Protein AF-A0A9W6ZHC0-F1 (afdb_monomer_lite)

Sequence (137 aa):
MMIGTMNETMKKVGGSVELKRKLDNGALISSTEGERKAADMSAKMRQSAEEVKGQPFSVKLEWSRLRREQGNAIFRRGEWGEAMDVYMTCLVAISNDKGELEESEREISLPVLLNLAQCALNLRMASKCIQFCDHAE

Organism: NCBI:txid2557542

Radius of gyration: 17.12 Å; chains: 1; bounding box: 34×37×48 Å

InterPro domains:
  IPR011990 Tetratricopeptide-like helical domain superfamily [G3DSA:1.25.40.10] (45-136)
  IPR011990 Tetratricopeptide-like helical domain superfamily [SSF48452] (61-136)
  IPR039663 AIP/AIPL1/TTC9 [PTHR11242] (25-134)

Structure (mmCIF, N/CA/C/O backbone):
data_AF-A0A9W6ZHC0-F1
#
_entry.id   AF-A0A9W6ZHC0-F1
#
loop_
_atom_site.group_PDB
_atom_site.id
_atom_site.type_symbol
_atom_site.label_atom_id
_atom_site.label_alt_id
_atom_site.label_comp_id
_atom_site.label_asym_id
_atom_site.label_entity_id
_atom_site.label_seq_id
_atom_site.pdbx_PDB_ins_code
_atom_site.Cartn_x
_atom_site.Cartn_y
_atom_site.Cartn_z
_atom_site.occupancy
_atom_site.B_iso_or_equiv
_atom_site.auth_seq_id
_atom_site.auth_comp_id
_atom_site.auth_asym_id
_atom_site.auth_atom_id
_atom_site.pdbx_PDB_model_num
ATOM 1 N N . MET A 1 1 ? -13.312 0.921 -10.159 1.00 52.81 1 MET A N 1
ATOM 2 C CA . MET A 1 1 ? -13.056 -0.113 -11.189 1.00 52.81 1 MET A CA 1
ATOM 3 C C . MET A 1 1 ? -11.821 0.321 -11.969 1.00 52.81 1 MET A C 1
ATOM 5 O O . MET A 1 1 ? -11.823 1.441 -12.456 1.00 52.81 1 MET A O 1
ATOM 9 N N . MET A 1 2 ? -10.758 -0.488 -11.983 1.00 74.56 2 MET A N 1
ATOM 10 C CA . MET A 1 2 ? -9.465 -0.140 -12.600 1.00 74.56 2 MET A CA 1
ATOM 11 C C . MET A 1 2 ? -9.443 -0.431 -14.100 1.00 74.56 2 MET A C 1
ATOM 13 O O . MET A 1 2 ? -10.151 -1.328 -14.559 1.00 74.56 2 MET A O 1
ATOM 17 N N . ILE A 1 3 ? -8.584 0.260 -14.853 1.00 75.31 3 ILE A N 1
ATOM 18 C CA . ILE A 1 3 ? -8.516 0.131 -16.321 1.00 75.31 3 ILE A CA 1
ATOM 19 C C . ILE A 1 3 ? -8.166 -1.297 -16.761 1.00 75.31 3 ILE A C 1
ATOM 21 O O . ILE A 1 3 ? -8.716 -1.784 -17.750 1.00 75.31 3 ILE A O 1
ATOM 25 N N . GLY A 1 4 ? -7.307 -1.998 -16.014 1.00 71.81 4 GLY A N 1
ATOM 26 C CA . GLY A 1 4 ? -6.995 -3.410 -16.270 1.00 71.81 4 GLY A CA 1
ATOM 27 C C . GLY A 1 4 ? -8.238 -4.305 -16.200 1.00 71.81 4 GLY A C 1
ATOM 28 O O . GLY A 1 4 ? -8.582 -4.974 -17.172 1.00 71.81 4 GLY A O 1
ATOM 29 N N . THR A 1 5 ? -8.980 -4.225 -15.094 1.00 77.00 5 THR A N 1
ATOM 30 C CA . THR A 1 5 ? -10.227 -4.981 -14.882 1.00 77.00 5 THR A CA 1
ATOM 31 C C . THR A 1 5 ? -11.320 -4.598 -15.888 1.00 77.00 5 THR A C 1
ATOM 33 O O . THR A 1 5 ? -12.092 -5.447 -16.343 1.00 77.00 5 THR A O 1
ATOM 36 N N . MET A 1 6 ? -11.382 -3.319 -16.282 1.00 80.75 6 MET A N 1
ATOM 37 C CA . MET A 1 6 ? -12.282 -2.857 -17.343 1.00 80.75 6 MET A CA 1
ATOM 38 C C . MET A 1 6 ? -11.932 -3.511 -18.676 1.00 80.75 6 MET A C 1
ATOM 40 O O . MET A 1 6 ? -12.830 -3.981 -19.362 1.00 80.75 6 MET A O 1
ATOM 44 N N . ASN A 1 7 ? -10.651 -3.602 -19.032 1.00 83.19 7 ASN A N 1
ATOM 45 C CA . ASN A 1 7 ? -10.224 -4.243 -20.273 1.00 83.19 7 ASN A CA 1
ATOM 46 C C . ASN A 1 7 ? -10.495 -5.749 -20.291 1.00 83.19 7 ASN A C 1
ATOM 48 O O . ASN A 1 7 ? -10.950 -6.260 -21.310 1.00 83.19 7 ASN A O 1
ATOM 52 N N . GLU A 1 8 ? -10.310 -6.458 -19.178 1.00 83.75 8 GLU A N 1
ATOM 53 C CA . GLU A 1 8 ? -10.700 -7.873 -19.078 1.00 83.75 8 GLU A CA 1
ATOM 54 C C . GLU A 1 8 ? -12.203 -8.080 -19.301 1.00 83.75 8 GLU A C 1
ATOM 56 O O . GLU A 1 8 ? -12.620 -9.028 -19.970 1.00 83.75 8 GLU A O 1
ATOM 61 N N . THR A 1 9 ? -13.022 -7.164 -18.782 1.00 84.50 9 THR A N 1
ATOM 62 C CA . THR A 1 9 ? -14.479 -7.205 -18.945 1.00 84.50 9 THR A CA 1
ATOM 63 C C . THR A 1 9 ? -14.891 -6.833 -20.371 1.00 84.50 9 THR A C 1
ATOM 65 O O . THR A 1 9 ? -15.654 -7.558 -21.006 1.00 84.50 9 THR A O 1
ATOM 68 N N . MET A 1 10 ? -14.350 -5.737 -20.903 1.00 85.88 10 MET A N 1
ATOM 69 C CA . MET A 1 10 ? -14.685 -5.194 -22.223 1.00 85.88 10 MET A CA 1
ATOM 70 C C . MET A 1 10 ? -14.220 -6.101 -23.361 1.00 85.88 10 MET A C 1
ATOM 72 O O . MET A 1 10 ? -14.892 -6.188 -24.388 1.00 85.88 10 MET A O 1
ATOM 76 N N . LYS A 1 11 ? -13.144 -6.869 -23.160 1.00 88.88 11 LYS A N 1
ATOM 77 C CA . LYS A 1 11 ? -12.681 -7.863 -24.132 1.00 88.88 11 LYS A CA 1
ATOM 78 C C . LYS A 1 11 ? -13.757 -8.903 -24.462 1.00 88.88 11 LYS A C 1
ATOM 80 O O . LYS A 1 11 ? -13.821 -9.355 -25.602 1.00 88.88 11 LYS A O 1
ATOM 85 N N . LYS A 1 12 ? -14.647 -9.232 -23.514 1.00 87.19 12 LYS A N 1
ATOM 86 C CA . LYS A 1 12 ? -15.774 -10.164 -23.733 1.00 87.19 12 LYS A CA 1
ATOM 87 C C . LYS A 1 12 ? -16.805 -9.642 -24.738 1.00 87.19 12 LYS A C 1
ATOM 89 O O . LYS A 1 12 ? -17.528 -10.439 -25.321 1.00 87.19 12 LYS A O 1
ATOM 94 N N . VAL A 1 13 ? -16.859 -8.327 -24.946 1.00 91.19 13 VAL A N 1
ATOM 95 C CA . VAL A 1 13 ? -17.752 -7.657 -25.906 1.00 91.19 13 VAL A CA 1
ATOM 96 C C . VAL A 1 13 ? -16.984 -7.020 -27.072 1.00 91.19 13 VAL A C 1
ATOM 98 O O . VAL A 1 13 ? -17.528 -6.185 -27.786 1.00 91.19 13 VAL A O 1
ATOM 101 N N . GLY A 1 14 ? -15.712 -7.391 -27.267 1.00 87.12 14 GLY A N 1
ATOM 102 C CA . GLY A 1 14 ? -14.862 -6.848 -28.334 1.00 87.12 14 GLY A CA 1
ATOM 103 C C . GLY A 1 14 ? -14.426 -5.392 -28.129 1.00 87.12 14 GLY A C 1
ATOM 104 O O . GLY A 1 14 ? -13.984 -4.751 -29.078 1.00 87.12 14 GLY A O 1
ATOM 105 N N . GLY A 1 15 ? -14.555 -4.857 -26.913 1.00 87.94 15 GLY A N 1
ATOM 106 C CA . GLY A 1 15 ? -14.186 -3.486 -26.573 1.00 87.94 15 GLY A CA 1
ATOM 107 C C . GLY A 1 15 ? -12.864 -3.377 -25.813 1.00 87.94 15 GLY A C 1
ATOM 108 O O . GLY A 1 15 ? -12.377 -4.337 -25.216 1.00 87.94 15 GLY A O 1
ATOM 109 N N . SER A 1 16 ? -12.315 -2.164 -25.781 1.00 86.31 16 SER A N 1
ATOM 110 C CA . SER A 1 16 ? -11.157 -1.800 -24.961 1.00 86.31 16 SER A CA 1
ATOM 111 C C . SER A 1 16 ? -11.293 -0.378 -24.428 1.00 86.31 16 SER A C 1
ATOM 113 O O . SER A 1 16 ? -11.908 0.478 -25.062 1.00 86.31 16 SER A O 1
ATOM 115 N N . VAL A 1 17 ? -10.673 -0.121 -23.286 1.00 85.50 17 VAL A N 1
ATOM 116 C CA . VAL A 1 17 ? -10.579 1.175 -22.621 1.00 85.50 17 VAL A CA 1
ATOM 117 C C . VAL A 1 17 ? -9.111 1.579 -22.568 1.00 85.50 17 VAL A C 1
ATOM 119 O O . VAL A 1 17 ? -8.253 0.801 -22.145 1.00 85.50 17 VAL A O 1
ATOM 122 N N . GLU A 1 18 ? -8.817 2.811 -22.977 1.00 81.19 18 GLU A N 1
ATOM 123 C CA . GLU A 1 18 ? -7.470 3.375 -22.959 1.00 81.19 18 GLU A CA 1
ATOM 124 C C . GLU A 1 18 ? -7.464 4.701 -22.192 1.00 81.19 18 GLU A C 1
ATOM 126 O O . GLU A 1 18 ? -8.329 5.554 -22.398 1.00 81.19 18 GLU A O 1
ATOM 131 N N . LEU A 1 19 ? -6.467 4.884 -21.322 1.00 82.38 19 LEU A N 1
ATOM 132 C CA . LEU A 1 19 ? -6.203 6.170 -20.684 1.00 82.38 19 LEU A CA 1
ATOM 133 C C . LEU A 1 19 ? -5.397 7.055 -21.635 1.00 82.38 19 LEU A C 1
ATOM 135 O O . LEU A 1 19 ? -4.340 6.644 -22.123 1.00 82.38 19 LEU A O 1
ATOM 139 N N . LYS A 1 20 ? -5.887 8.274 -21.868 1.00 84.19 20 LYS A N 1
ATOM 140 C CA . LYS A 1 20 ? -5.187 9.296 -22.650 1.00 84.19 20 LYS A CA 1
ATOM 141 C C . LYS A 1 20 ? -5.012 10.560 -21.824 1.00 84.19 20 LYS A C 1
ATOM 143 O O . LYS A 1 20 ? -5.943 11.007 -21.155 1.00 84.19 20 LYS A O 1
ATOM 148 N N . ARG A 1 21 ? -3.827 11.160 -21.909 1.00 81.69 21 ARG A N 1
ATOM 149 C CA . ARG A 1 21 ? -3.532 12.476 -21.341 1.00 81.69 21 ARG A CA 1
ATOM 150 C C . ARG A 1 21 ? -3.935 13.553 -22.339 1.00 81.69 21 ARG A C 1
ATOM 152 O O . ARG A 1 21 ? -3.586 13.462 -23.514 1.00 81.69 21 ARG A O 1
ATOM 159 N N . LYS A 1 22 ? -4.643 14.577 -21.864 1.00 87.50 22 LYS A N 1
ATOM 160 C CA . LYS A 1 22 ? -4.961 15.772 -22.650 1.00 87.50 22 LYS A CA 1
ATOM 161 C C . LYS A 1 22 ? -3.888 16.833 -22.422 1.00 87.50 22 LYS A C 1
ATOM 163 O O . LYS A 1 22 ? -3.584 17.154 -21.278 1.00 87.50 22 LYS A O 1
ATOM 168 N N . LEU A 1 23 ? -3.304 17.329 -23.506 1.00 83.88 23 LEU A N 1
ATOM 169 C CA . LEU A 1 23 ? -2.374 18.455 -23.515 1.00 83.88 23 LEU A CA 1
ATOM 170 C C . LEU A 1 23 ? -3.124 19.790 -23.550 1.00 83.88 23 LEU A C 1
ATOM 172 O O . LEU A 1 23 ? -4.290 19.846 -23.944 1.00 83.88 23 LEU A O 1
ATOM 176 N N . ASP A 1 24 ? -2.427 20.872 -23.206 1.00 84.81 24 ASP A N 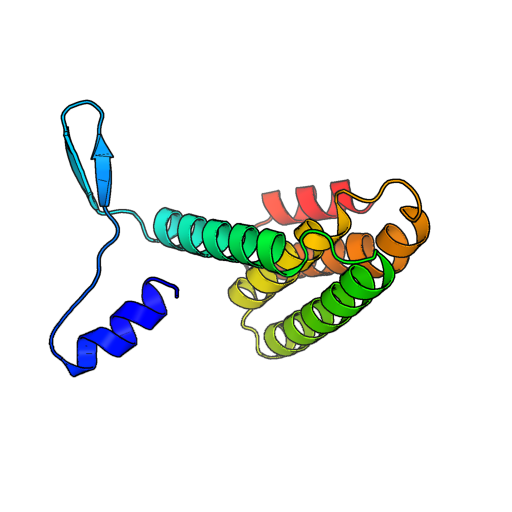1
ATOM 177 C CA . ASP A 1 24 ? -2.982 22.235 -23.194 1.00 84.81 24 ASP A CA 1
ATOM 178 C C . ASP A 1 24 ? -3.444 22.691 -24.585 1.00 84.81 24 ASP A C 1
ATOM 180 O O . ASP A 1 24 ? -4.412 23.433 -24.723 1.00 84.81 24 ASP A O 1
ATOM 184 N N . ASN A 1 25 ? -2.813 22.166 -25.639 1.00 85.06 25 ASN A N 1
ATOM 185 C CA . ASN A 1 25 ? -3.221 22.372 -27.031 1.00 85.06 25 ASN A CA 1
ATOM 186 C C . ASN A 1 25 ? -4.416 21.494 -27.464 1.00 85.06 25 ASN A C 1
ATOM 188 O O . ASN A 1 25 ? -4.757 21.450 -28.643 1.00 85.06 25 ASN A O 1
ATOM 192 N N . GLY A 1 26 ? -5.029 20.756 -26.535 1.00 82.38 26 GLY A N 1
ATOM 193 C CA . GLY A 1 26 ? -6.167 19.873 -26.781 1.00 82.38 26 GLY A CA 1
ATOM 194 C C . GLY A 1 26 ? -5.816 18.496 -27.347 1.00 82.38 26 GLY A C 1
ATOM 195 O O . GLY A 1 26 ? -6.711 17.654 -27.438 1.00 82.38 26 GLY A O 1
ATOM 196 N N . ALA A 1 27 ? -4.551 18.229 -27.688 1.00 83.19 27 ALA A N 1
ATOM 197 C CA . ALA A 1 27 ? -4.134 16.932 -28.210 1.00 83.19 27 ALA A CA 1
ATOM 198 C C . ALA A 1 27 ? -4.233 15.832 -27.142 1.00 83.19 27 ALA A C 1
ATOM 200 O O . ALA A 1 27 ? -4.000 16.065 -25.954 1.00 83.19 27 ALA A O 1
ATOM 201 N N . LEU A 1 28 ? -4.563 14.617 -27.582 1.00 84.75 28 LEU A N 1
ATOM 202 C CA . LEU A 1 28 ? -4.648 13.430 -26.735 1.00 84.75 28 LEU A CA 1
ATOM 203 C C . LEU A 1 28 ? -3.470 12.503 -27.030 1.00 84.75 28 LEU A C 1
ATOM 205 O O . LEU A 1 28 ? -3.279 12.095 -28.173 1.00 84.75 28 LEU A O 1
ATOM 209 N N . ILE A 1 29 ? -2.720 12.137 -25.996 1.00 84.44 29 ILE A N 1
ATOM 210 C CA . ILE A 1 29 ? -1.588 11.205 -26.085 1.00 84.44 29 ILE A CA 1
ATOM 211 C C . ILE A 1 29 ? -1.849 9.989 -25.208 1.00 84.44 29 ILE A C 1
ATOM 213 O O . ILE A 1 29 ? -2.367 10.119 -24.098 1.00 84.44 29 ILE A O 1
ATOM 217 N N . SER A 1 30 ? -1.484 8.809 -25.706 1.00 82.00 30 SER A N 1
ATOM 218 C CA . SER A 1 30 ? -1.593 7.560 -24.952 1.00 82.00 30 SER A CA 1
ATOM 219 C C . SER A 1 30 ? -0.735 7.609 -23.692 1.00 82.00 30 SER A C 1
ATOM 221 O O . SER A 1 30 ? 0.419 8.037 -23.731 1.00 82.00 30 SER A O 1
ATOM 223 N N . SER A 1 31 ? -1.305 7.162 -22.575 1.00 80.62 31 SER A N 1
ATOM 224 C CA . SER A 1 31 ? -0.581 7.079 -21.311 1.00 80.62 31 SER A CA 1
ATOM 225 C C . SER A 1 31 ? 0.368 5.883 -21.284 1.00 80.62 31 SER A C 1
ATOM 227 O O . SER A 1 31 ? 0.034 4.780 -21.730 1.00 80.62 31 SER A O 1
ATOM 229 N N . THR A 1 32 ? 1.544 6.091 -20.703 1.00 82.44 32 THR A N 1
ATOM 230 C CA . THR A 1 32 ? 2.518 5.035 -20.417 1.00 82.44 32 THR A CA 1
ATOM 231 C C . THR A 1 32 ? 1.968 4.038 -19.394 1.00 82.44 32 THR A C 1
ATOM 233 O O . THR A 1 32 ? 1.024 4.317 -18.651 1.00 82.44 32 THR A O 1
ATOM 236 N N . GLU A 1 33 ? 2.571 2.850 -19.309 1.00 78.00 33 GLU A N 1
ATOM 237 C CA . GLU A 1 33 ? 2.192 1.865 -18.290 1.00 78.00 33 GLU A CA 1
ATOM 238 C C . GLU A 1 33 ? 2.380 2.398 -16.861 1.00 78.00 33 GLU A C 1
ATOM 240 O O . GLU A 1 33 ? 1.524 2.169 -16.008 1.00 78.00 33 GLU A O 1
ATOM 245 N N . GLY A 1 34 ? 3.453 3.158 -16.616 1.00 75.19 34 GLY A N 1
ATOM 246 C CA . GLY A 1 34 ? 3.702 3.799 -15.325 1.00 75.19 34 GLY A CA 1
ATOM 247 C C . GLY A 1 34 ? 2.619 4.812 -14.950 1.00 75.19 34 GLY A C 1
ATOM 248 O O . GLY A 1 34 ? 2.134 4.793 -13.822 1.00 75.19 34 GLY A O 1
ATOM 249 N N . GLU A 1 35 ? 2.177 5.640 -15.901 1.00 77.06 35 GLU A N 1
ATOM 250 C CA . GLU A 1 35 ? 1.085 6.602 -15.687 1.00 77.06 35 GLU A CA 1
ATOM 251 C C . GLU A 1 35 ? -0.249 5.903 -15.404 1.00 77.06 35 GLU A C 1
ATOM 253 O O . GLU A 1 35 ? -0.989 6.329 -14.519 1.00 77.06 35 GLU A O 1
ATOM 258 N N . ARG A 1 36 ? -0.543 4.798 -16.104 1.00 79.88 36 ARG A N 1
ATOM 259 C CA . ARG A 1 36 ? -1.745 3.993 -15.837 1.00 79.88 36 ARG A CA 1
ATOM 260 C C . ARG A 1 36 ? -1.724 3.402 -14.427 1.00 79.88 36 ARG A C 1
ATOM 262 O O . ARG A 1 36 ? -2.699 3.561 -13.701 1.00 79.88 36 ARG A O 1
ATOM 269 N N . LYS A 1 37 ? -0.603 2.799 -14.011 1.00 80.81 37 LYS A N 1
ATOM 270 C CA . LYS A 1 37 ? -0.436 2.250 -12.652 1.00 80.81 37 LYS A CA 1
ATOM 271 C C . LYS A 1 37 ? -0.555 3.334 -11.576 1.00 80.81 37 LYS A C 1
ATOM 273 O O . LYS A 1 37 ? -1.217 3.123 -10.567 1.00 80.81 37 LYS A O 1
ATOM 278 N N . ALA A 1 38 ? 0.030 4.511 -11.803 1.00 79.19 38 ALA A N 1
ATOM 279 C CA . ALA A 1 38 ? -0.076 5.639 -10.878 1.00 79.19 38 ALA A CA 1
ATOM 280 C C . ALA A 1 38 ? -1.517 6.168 -10.759 1.00 79.19 38 ALA A C 1
ATOM 282 O O . ALA A 1 38 ? -1.965 6.500 -9.659 1.00 79.19 38 ALA A O 1
ATOM 283 N N . ALA A 1 39 ? -2.256 6.222 -11.870 1.00 82.81 39 ALA A N 1
ATOM 284 C CA . ALA A 1 39 ? -3.661 6.618 -11.879 1.00 82.81 39 ALA A CA 1
ATOM 285 C C . ALA A 1 39 ? -4.549 5.593 -11.156 1.00 82.81 39 ALA A C 1
ATOM 287 O O . ALA A 1 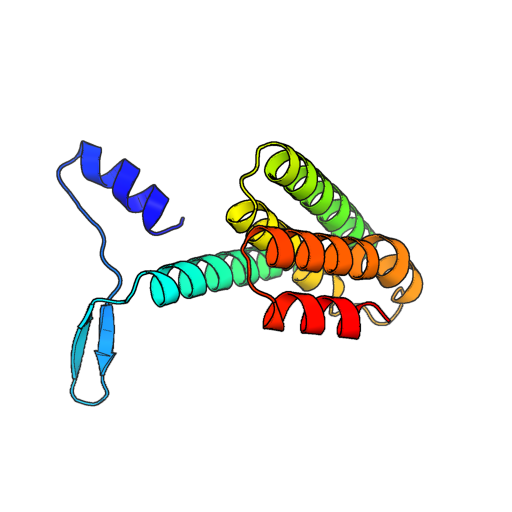39 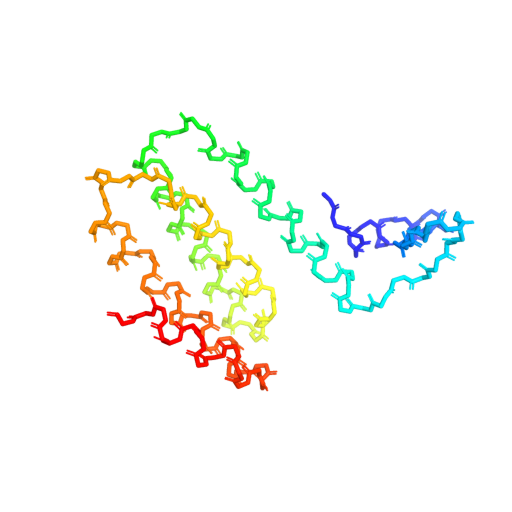? -5.377 5.985 -10.334 1.00 82.81 39 ALA A O 1
ATOM 288 N N . ASP A 1 40 ? -4.339 4.295 -11.402 1.00 85.44 40 ASP A N 1
ATOM 289 C CA . ASP A 1 40 ? -5.047 3.215 -10.705 1.00 85.44 40 ASP A CA 1
ATOM 290 C C . ASP A 1 40 ? -4.771 3.259 -9.189 1.00 85.44 40 ASP A C 1
ATOM 292 O O . ASP A 1 40 ? -5.709 3.213 -8.390 1.00 85.44 40 ASP A O 1
ATOM 296 N N . MET A 1 41 ? -3.511 3.442 -8.777 1.00 85.81 41 MET A N 1
ATOM 297 C CA . MET A 1 41 ? -3.133 3.621 -7.367 1.00 85.81 41 MET A CA 1
ATOM 298 C C . MET A 1 41 ? -3.816 4.852 -6.754 1.00 85.81 41 MET A C 1
ATOM 300 O O . MET A 1 41 ? -4.429 4.761 -5.690 1.00 85.81 41 MET A O 1
ATOM 304 N N . SER A 1 42 ? -3.780 5.993 -7.446 1.00 84.94 42 SER A N 1
ATOM 305 C CA . SER A 1 42 ? -4.419 7.235 -6.987 1.00 84.94 42 SER A CA 1
ATOM 306 C C . SER A 1 42 ? -5.935 7.070 -6.820 1.00 84.94 42 SER A C 1
ATOM 308 O O . SER A 1 42 ? -6.519 7.558 -5.850 1.00 84.94 42 SER A O 1
ATOM 310 N N . ALA A 1 43 ? -6.582 6.335 -7.729 1.00 87.88 43 ALA A N 1
ATOM 311 C CA . ALA A 1 43 ? -7.998 6.006 -7.632 1.00 87.88 43 ALA A CA 1
ATOM 312 C C . ALA A 1 43 ? -8.298 5.105 -6.421 1.00 87.88 43 ALA A C 1
ATOM 314 O O . ALA A 1 43 ? -9.244 5.392 -5.685 1.00 87.88 43 ALA A O 1
ATOM 315 N N . LYS A 1 44 ? -7.479 4.070 -6.163 1.00 89.12 44 LYS A N 1
ATOM 316 C CA . LYS A 1 44 ? -7.608 3.205 -4.971 1.00 89.12 44 LYS A CA 1
ATOM 317 C C . LYS A 1 44 ? -7.472 3.993 -3.671 1.00 89.12 44 LYS A C 1
ATOM 319 O O . LYS A 1 44 ? -8.262 3.791 -2.747 1.00 89.12 44 LYS A O 1
ATOM 324 N N . MET A 1 45 ? -6.494 4.896 -3.598 1.00 88.94 45 MET A N 1
ATOM 325 C CA . MET A 1 45 ? -6.279 5.750 -2.426 1.00 88.94 45 MET A CA 1
ATOM 326 C C . MET A 1 45 ? -7.483 6.659 -2.181 1.00 88.94 45 MET A C 1
ATOM 328 O O . MET A 1 45 ? -8.004 6.692 -1.070 1.00 88.94 45 MET A O 1
ATOM 332 N N . ARG A 1 46 ? -7.989 7.332 -3.223 1.00 89.00 46 ARG A N 1
ATOM 333 C CA . ARG A 1 46 ? -9.180 8.186 -3.112 1.00 89.00 46 ARG A CA 1
ATOM 334 C C . ARG A 1 46 ? -10.419 7.399 -2.690 1.00 89.00 46 ARG A C 1
ATOM 336 O O . ARG A 1 46 ? -11.167 7.865 -1.840 1.00 89.00 46 ARG A O 1
ATOM 343 N N . GLN A 1 47 ? -10.634 6.223 -3.274 1.00 89.88 47 GLN A N 1
ATOM 344 C CA . GLN A 1 47 ? -11.753 5.361 -2.900 1.00 89.88 47 GLN A CA 1
ATOM 345 C C . GLN A 1 47 ? -11.666 4.963 -1.422 1.00 89.88 47 GLN A C 1
ATOM 347 O O . GLN A 1 47 ? -12.643 5.099 -0.696 1.00 89.88 47 GLN A O 1
ATOM 352 N N . SER A 1 48 ? -10.485 4.548 -0.969 1.00 89.75 48 SER A N 1
ATOM 353 C CA . SER A 1 48 ? -10.253 4.166 0.428 1.00 89.75 48 SER A CA 1
ATOM 354 C C . SER A 1 48 ? -10.474 5.339 1.389 1.00 89.75 48 SER A C 1
ATOM 356 O O . SER A 1 48 ? -11.082 5.165 2.440 1.00 89.75 48 SER A O 1
ATOM 358 N N . ALA A 1 49 ? -10.045 6.547 1.004 1.00 88.81 49 ALA A N 1
ATOM 359 C CA . ALA A 1 49 ? -10.287 7.762 1.779 1.00 88.81 49 ALA A CA 1
ATOM 360 C C . ALA A 1 49 ? -11.784 8.050 1.957 1.00 88.81 49 ALA A C 1
ATOM 362 O O . ALA A 1 49 ? -12.201 8.458 3.036 1.00 88.81 49 ALA A O 1
ATOM 363 N N . GLU A 1 50 ? -12.593 7.844 0.9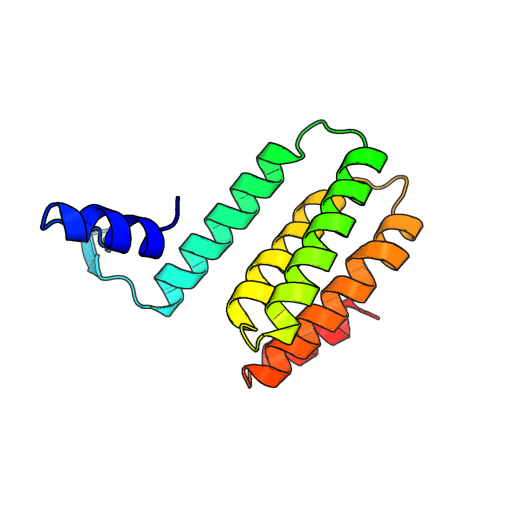13 1.00 90.88 50 GLU A N 1
ATOM 364 C CA . GLU A 1 50 ? -14.047 8.021 0.995 1.00 90.88 50 GLU A CA 1
ATOM 365 C C . GLU A 1 50 ? -14.725 6.895 1.793 1.00 90.88 50 GLU A C 1
ATOM 367 O O . GLU A 1 50 ? -15.642 7.179 2.557 1.00 90.88 50 GLU A O 1
ATOM 372 N N . GLU A 1 51 ? -14.260 5.643 1.687 1.00 90.44 51 GLU A N 1
ATOM 373 C CA . GLU A 1 51 ? -14.789 4.501 2.459 1.00 90.44 51 GLU A CA 1
ATOM 374 C C . GLU A 1 51 ? -14.659 4.707 3.976 1.00 90.44 51 GLU A C 1
ATOM 376 O O . GLU A 1 51 ? -15.570 4.375 4.736 1.00 90.44 51 GLU A O 1
ATOM 381 N N . VAL A 1 52 ? -13.540 5.282 4.419 1.00 89.94 52 VAL A N 1
ATOM 382 C CA . VAL A 1 52 ? -13.239 5.493 5.845 1.00 89.94 52 VAL A CA 1
ATOM 383 C C . VAL A 1 52 ? -13.610 6.894 6.350 1.00 89.94 52 VAL A C 1
ATOM 385 O O . VAL A 1 52 ? -13.370 7.246 7.510 1.00 89.94 52 VAL A O 1
ATOM 388 N N . LYS A 1 53 ? -14.204 7.724 5.491 1.00 90.50 53 LYS A N 1
ATOM 389 C CA . LYS A 1 53 ? -14.547 9.112 5.801 1.00 90.50 53 LYS A CA 1
ATOM 390 C C . LYS A 1 53 ? -15.622 9.192 6.877 1.00 90.50 53 LYS A C 1
ATOM 392 O O . LYS A 1 53 ? -16.665 8.555 6.783 1.00 90.50 53 LYS A O 1
ATOM 397 N N . GLY A 1 54 ? -15.374 10.013 7.896 1.00 87.38 54 GLY A N 1
ATOM 398 C CA . GLY A 1 54 ? -16.308 10.203 9.010 1.00 87.38 54 GLY A CA 1
ATOM 399 C C . GLY A 1 54 ? -16.454 8.987 9.932 1.00 87.38 54 GLY A C 1
ATOM 400 O O . GLY A 1 54 ? -17.263 9.038 10.853 1.00 87.38 54 GLY A O 1
ATOM 401 N N . GLN A 1 55 ? -15.683 7.917 9.712 1.00 89.56 55 GLN A N 1
ATOM 402 C CA . GLN A 1 55 ? -15.664 6.766 10.609 1.00 89.56 55 GLN A CA 1
ATOM 403 C C . GLN A 1 55 ? -14.902 7.093 11.905 1.00 89.56 55 GLN A C 1
ATOM 405 O O . GLN A 1 55 ? -13.959 7.892 11.871 1.00 89.56 55 GLN A O 1
ATOM 410 N N . PRO A 1 56 ? -15.261 6.468 13.038 1.00 89.56 56 PRO A N 1
ATOM 411 C CA . PRO A 1 56 ? -14.459 6.526 14.256 1.00 89.56 56 PRO A CA 1
ATOM 412 C C . PRO A 1 56 ? -13.058 5.944 14.037 1.00 89.56 56 PRO A C 1
ATOM 414 O O . PRO A 1 56 ? -12.880 5.036 13.220 1.00 89.56 56 PRO A O 1
ATOM 417 N N . PHE A 1 57 ? -12.079 6.408 14.812 1.00 87.12 57 PHE A N 1
ATOM 418 C CA . PHE A 1 57 ? -10.702 5.914 14.738 1.00 87.12 57 PHE A CA 1
ATOM 419 C C . PHE A 1 57 ? -10.603 4.395 14.893 1.00 87.12 57 PHE A C 1
ATOM 421 O O . PHE A 1 57 ? -9.973 3.746 14.068 1.00 87.12 57 PHE A O 1
ATOM 428 N N . SER A 1 58 ? -11.295 3.806 15.872 1.00 89.00 58 SER A N 1
ATOM 429 C CA . SER A 1 58 ? -11.292 2.352 16.091 1.00 89.00 58 SER A CA 1
ATOM 430 C C . SER A 1 58 ? -11.723 1.553 14.854 1.00 89.00 58 SER A C 1
ATOM 432 O O . SER A 1 58 ? -11.154 0.504 14.556 1.00 89.00 58 SER A O 1
ATOM 434 N N . VAL A 1 59 ? -12.683 2.074 14.084 1.00 90.94 59 VAL A N 1
ATOM 435 C CA . VAL A 1 59 ? -13.140 1.463 12.828 1.00 90.94 59 VAL A CA 1
ATOM 436 C C . VAL A 1 59 ? -12.084 1.617 11.734 1.00 90.94 59 VAL A C 1
ATOM 438 O O . VAL A 1 59 ? -11.819 0.665 11.002 1.00 90.94 59 VAL A O 1
ATOM 441 N N . LYS A 1 60 ? -11.448 2.789 11.628 1.00 90.56 60 LYS A N 1
ATOM 442 C CA . LYS A 1 60 ? -10.349 3.029 10.676 1.00 90.56 60 LYS A CA 1
ATOM 443 C C . LYS A 1 60 ? -9.129 2.160 10.978 1.00 90.56 60 LYS A C 1
ATOM 445 O O . LYS A 1 60 ? -8.490 1.659 10.051 1.00 90.56 60 LYS A O 1
ATOM 450 N N . LEU A 1 61 ? -8.823 1.970 12.259 1.00 90.00 61 LEU A N 1
ATOM 451 C CA . LEU A 1 61 ? -7.740 1.123 12.737 1.00 90.00 61 LEU A CA 1
ATOM 452 C C . LEU A 1 61 ? -7.990 -0.331 12.335 1.00 90.00 61 LEU A C 1
ATOM 454 O O . LEU A 1 61 ? -7.156 -0.926 11.657 1.00 90.00 61 LEU A O 1
ATOM 458 N N . GLU A 1 62 ? -9.170 -0.871 12.648 1.00 91.56 62 GLU A N 1
ATOM 459 C CA . GLU A 1 62 ? -9.534 -2.243 12.282 1.00 91.56 62 GLU A CA 1
ATOM 460 C C . GLU A 1 62 ? -9.569 -2.448 10.762 1.00 91.56 62 GLU A C 1
ATOM 462 O O . GLU A 1 62 ? -9.022 -3.420 10.237 1.00 91.56 62 GLU A O 1
ATOM 467 N N . TRP A 1 63 ? -10.120 -1.482 10.024 1.00 92.81 63 TRP A N 1
ATOM 468 C CA . TRP A 1 63 ? -10.083 -1.483 8.564 1.00 92.81 63 TRP A CA 1
ATOM 469 C C . TRP A 1 63 ? -8.640 -1.547 8.036 1.00 92.81 63 TRP A C 1
ATOM 471 O O . TRP A 1 63 ? -8.336 -2.317 7.121 1.00 92.81 63 TRP A O 1
ATOM 481 N N . SER A 1 64 ? -7.723 -0.794 8.650 1.00 93.00 64 SER A N 1
ATOM 482 C CA . SER A 1 64 ? -6.306 -0.769 8.273 1.00 93.00 64 SER A CA 1
ATOM 483 C C . SER A 1 64 ? -5.588 -2.073 8.622 1.00 93.00 64 SER A C 1
ATOM 485 O O . SER A 1 64 ? -4.750 -2.527 7.836 1.00 93.00 64 SER A O 1
ATOM 487 N N . ARG A 1 65 ? -5.937 -2.716 9.747 1.00 93.62 65 ARG A N 1
ATOM 488 C CA . ARG A 1 65 ? -5.433 -4.048 10.126 1.00 93.62 65 ARG A CA 1
ATOM 489 C C . ARG A 1 65 ? -5.826 -5.090 9.082 1.00 93.62 65 ARG A C 1
ATOM 491 O O . ARG A 1 65 ? -4.947 -5.761 8.540 1.00 93.62 65 ARG A O 1
ATOM 498 N N . LEU A 1 66 ? -7.108 -5.151 8.721 1.00 94.56 66 LEU A N 1
ATOM 499 C CA . LEU A 1 66 ? -7.617 -6.080 7.707 1.00 94.56 66 LEU A CA 1
ATOM 500 C C . LEU A 1 66 ? -6.934 -5.874 6.350 1.00 94.56 66 LEU A C 1
ATOM 502 O O . LEU A 1 66 ? -6.527 -6.834 5.695 1.00 94.56 66 LEU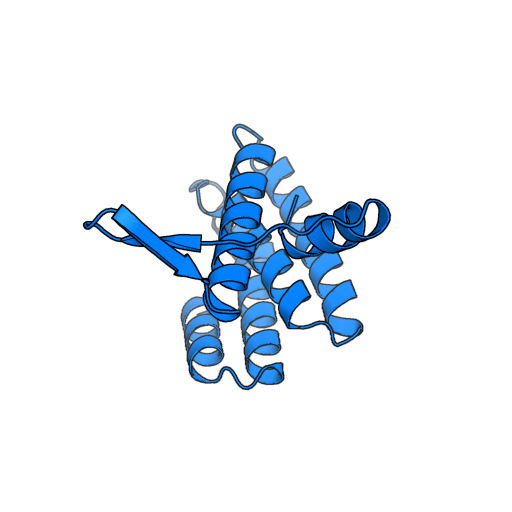 A O 1
ATOM 506 N N . ARG A 1 67 ? -6.749 -4.620 5.925 1.00 94.56 67 ARG A N 1
ATOM 507 C CA . ARG A 1 67 ? -6.063 -4.302 4.663 1.00 94.56 67 ARG A CA 1
ATOM 508 C C . ARG A 1 67 ? -4.585 -4.678 4.707 1.00 94.56 67 ARG A C 1
ATOM 510 O O . ARG A 1 67 ? -4.079 -5.255 3.747 1.00 94.56 67 ARG A O 1
ATOM 517 N N . ARG A 1 68 ? -3.900 -4.455 5.831 1.00 95.50 68 ARG A N 1
ATOM 518 C CA . ARG A 1 68 ? -2.516 -4.911 6.021 1.00 95.50 68 ARG A CA 1
ATOM 519 C C . ARG A 1 68 ? -2.417 -6.435 5.920 1.00 95.50 68 ARG A C 1
ATOM 521 O O . ARG A 1 68 ? -1.511 -6.940 5.265 1.00 95.50 68 ARG A O 1
ATOM 528 N N . GLU A 1 69 ? -3.348 -7.182 6.507 1.00 97.00 69 GLU A N 1
ATOM 529 C CA . GLU A 1 69 ? -3.380 -8.647 6.400 1.00 97.00 69 GLU A CA 1
ATOM 530 C C . GLU A 1 69 ? -3.633 -9.138 4.972 1.00 97.00 69 GLU A C 1
ATOM 532 O O . GLU A 1 69 ? -2.970 -10.074 4.515 1.00 97.00 69 GLU A O 1
ATOM 537 N N . GLN A 1 70 ? -4.528 -8.475 4.238 1.00 97.00 70 GLN A N 1
ATOM 538 C CA . GLN A 1 70 ? -4.731 -8.729 2.811 1.00 97.00 70 GLN A CA 1
ATOM 539 C C . GLN A 1 70 ? -3.442 -8.478 2.019 1.00 97.00 70 GLN A C 1
ATOM 541 O O . GLN A 1 70 ? -3.027 -9.337 1.239 1.00 97.00 70 GLN A O 1
ATOM 546 N N . GLY A 1 71 ? -2.765 -7.356 2.276 1.00 97.25 71 GLY A N 1
ATOM 547 C CA . GLY A 1 71 ? -1.455 -7.047 1.704 1.00 97.25 71 GLY A CA 1
ATOM 548 C C . GLY A 1 71 ? -0.421 -8.132 2.012 1.00 97.25 71 GLY A C 1
ATOM 549 O O . GLY A 1 71 ? 0.255 -8.601 1.101 1.00 97.25 71 GLY A O 1
ATOM 550 N N . ASN A 1 72 ? -0.363 -8.623 3.255 1.00 98.06 72 ASN A N 1
ATOM 551 C CA . ASN A 1 72 ? 0.541 -9.710 3.654 1.00 98.06 72 ASN A CA 1
ATOM 552 C C . ASN A 1 72 ? 0.239 -11.010 2.893 1.00 98.06 72 ASN A C 1
ATOM 554 O O . ASN A 1 72 ? 1.150 -11.748 2.511 1.00 98.06 72 ASN A O 1
ATOM 558 N N . ALA A 1 73 ? -1.041 -11.319 2.669 1.00 98.25 73 ALA A N 1
ATOM 559 C CA . ALA A 1 73 ? -1.443 -12.485 1.892 1.00 98.25 73 ALA A CA 1
ATOM 560 C C . ALA A 1 73 ? -1.013 -12.371 0.421 1.00 98.25 73 ALA A C 1
ATOM 562 O O . ALA A 1 73 ? -0.478 -13.339 -0.115 1.00 98.25 73 ALA A O 1
ATOM 563 N N . ILE A 1 74 ? -1.190 -11.200 -0.198 1.00 97.81 74 ILE A N 1
ATOM 564 C CA . ILE A 1 74 ? -0.739 -10.900 -1.568 1.00 97.81 74 ILE A CA 1
ATOM 565 C C . ILE A 1 74 ? 0.793 -10.964 -1.655 1.00 97.81 74 ILE A C 1
ATOM 567 O O . ILE A 1 74 ? 1.349 -11.622 -2.532 1.00 97.81 74 ILE A O 1
ATOM 571 N N . PHE A 1 75 ? 1.488 -10.360 -0.688 1.00 98.12 75 PHE A N 1
ATOM 572 C CA . PHE A 1 75 ? 2.947 -10.351 -0.611 1.00 98.12 75 PHE A CA 1
ATOM 573 C C . PHE A 1 75 ? 3.529 -11.767 -0.618 1.00 98.12 75 PHE A C 1
ATOM 575 O O . PHE A 1 75 ? 4.460 -12.052 -1.372 1.00 98.12 75 PHE A O 1
ATOM 582 N N . ARG A 1 76 ? 2.945 -12.684 0.167 1.00 98.12 76 ARG A N 1
ATOM 583 C CA . ARG A 1 76 ? 3.373 -14.093 0.223 1.00 98.12 76 ARG A CA 1
ATOM 584 C C . ARG A 1 76 ? 3.225 -14.837 -1.107 1.00 98.12 76 ARG A C 1
ATOM 586 O O . ARG A 1 76 ? 3.899 -15.844 -1.291 1.00 98.12 76 ARG A O 1
ATOM 593 N N . ARG A 1 77 ? 2.389 -14.354 -2.032 1.00 97.88 77 ARG A N 1
ATOM 594 C CA . ARG A 1 77 ? 2.258 -14.909 -3.392 1.00 97.88 77 ARG A CA 1
ATOM 595 C C . ARG A 1 77 ? 3.293 -14.364 -4.381 1.00 97.88 77 ARG A C 1
ATOM 597 O O . ARG A 1 77 ? 3.338 -14.828 -5.513 1.00 97.88 77 ARG A O 1
ATOM 604 N N . GLY A 1 78 ? 4.121 -13.398 -3.978 1.00 96.25 78 GLY A N 1
ATOM 605 C CA . GLY A 1 78 ? 5.091 -12.738 -4.860 1.00 96.25 78 GLY A CA 1
ATOM 606 C C . GLY A 1 78 ? 4.511 -11.571 -5.667 1.00 96.25 78 GLY A C 1
ATOM 607 O O . GLY A 1 78 ? 5.206 -10.975 -6.486 1.00 96.25 78 GLY A O 1
ATOM 608 N N . GLU A 1 79 ? 3.253 -11.198 -5.428 1.00 96.81 79 GLU A N 1
ATOM 609 C CA . GLU A 1 79 ? 2.548 -10.113 -6.124 1.00 96.81 79 GLU A CA 1
ATOM 610 C C . GLU A 1 79 ? 2.868 -8.749 -5.481 1.00 96.81 79 GLU A C 1
ATOM 612 O O . GLU A 1 79 ? 1.995 -8.013 -5.024 1.00 96.81 79 GLU A O 1
ATOM 617 N N . TRP A 1 80 ? 4.152 -8.395 -5.400 1.00 95.44 80 TRP A N 1
ATOM 618 C CA . TRP A 1 80 ? 4.614 -7.274 -4.569 1.00 95.44 80 TRP A CA 1
ATOM 619 C C . TRP A 1 80 ? 4.054 -5.910 -4.986 1.00 95.44 80 TRP A C 1
ATOM 621 O O . TRP A 1 80 ? 3.813 -5.069 -4.128 1.00 95.44 80 TRP A O 1
ATOM 631 N N . GLY A 1 81 ? 3.818 -5.683 -6.282 1.00 93.06 81 GLY A N 1
ATOM 632 C CA . GLY A 1 81 ? 3.217 -4.432 -6.762 1.00 93.06 81 GLY A CA 1
ATOM 633 C C . GLY A 1 81 ? 1.775 -4.256 -6.285 1.00 93.06 81 GLY A C 1
ATOM 634 O O . GLY A 1 81 ? 1.393 -3.174 -5.849 1.00 93.06 81 GLY A O 1
ATOM 635 N N . GLU A 1 82 ? 0.992 -5.333 -6.294 1.00 92.88 82 GLU A N 1
ATOM 636 C CA . GLU A 1 82 ? -0.378 -5.311 -5.783 1.00 92.88 82 GLU A CA 1
ATOM 637 C C . GLU A 1 82 ? -0.399 -5.213 -4.253 1.00 92.88 82 GLU A C 1
ATOM 639 O O . GLU A 1 82 ? -1.206 -4.470 -3.694 1.00 92.88 82 GLU A O 1
ATOM 644 N N . ALA A 1 83 ? 0.538 -5.880 -3.571 1.00 96.50 83 ALA A N 1
ATOM 645 C CA . ALA A 1 83 ? 0.707 -5.732 -2.130 1.00 96.50 83 ALA A CA 1
ATOM 646 C C . ALA A 1 83 ? 1.007 -4.270 -1.748 1.00 96.50 83 ALA A C 1
ATOM 648 O O . ALA A 1 83 ? 0.379 -3.749 -0.826 1.00 96.50 83 ALA A O 1
ATOM 649 N N . MET A 1 84 ? 1.894 -3.582 -2.486 1.00 95.31 84 MET A N 1
ATOM 650 C CA . MET A 1 84 ? 2.165 -2.150 -2.279 1.00 95.31 84 MET A CA 1
ATOM 651 C C . MET A 1 84 ? 0.906 -1.302 -2.403 1.00 95.31 84 MET A C 1
ATOM 653 O O . MET A 1 84 ? 0.666 -0.462 -1.539 1.00 95.31 84 MET A O 1
ATOM 657 N N . ASP A 1 85 ? 0.095 -1.521 -3.441 1.00 93.00 85 ASP A N 1
ATOM 658 C CA . ASP A 1 85 ? -1.152 -0.777 -3.622 1.00 93.00 85 ASP A CA 1
ATOM 659 C C . ASP A 1 85 ? -2.067 -0.920 -2.400 1.00 93.00 85 ASP A C 1
ATOM 661 O O . ASP A 1 85 ? -2.636 0.068 -1.941 1.00 93.00 85 ASP A O 1
ATOM 665 N N . VAL A 1 86 ? -2.194 -2.133 -1.851 1.00 94.62 86 VAL A N 1
ATOM 666 C CA . VAL A 1 86 ? -3.022 -2.384 -0.663 1.00 94.62 86 VAL A CA 1
ATOM 667 C C . VAL A 1 86 ? -2.433 -1.708 0.574 1.00 94.62 86 VAL A C 1
ATOM 669 O O . VAL A 1 86 ? -3.158 -0.995 1.270 1.00 94.62 86 VAL A O 1
ATOM 672 N N . TYR A 1 87 ? -1.130 -1.851 0.821 1.00 96.06 87 TYR A N 1
ATOM 673 C CA . TYR A 1 87 ? -0.450 -1.216 1.954 1.00 96.06 87 TYR A CA 1
ATOM 674 C C . TYR A 1 87 ? -0.572 0.313 1.939 1.00 96.06 87 TYR A C 1
ATOM 676 O O . TYR A 1 87 ? -0.863 0.914 2.972 1.00 96.06 87 TYR A O 1
ATOM 684 N N . MET A 1 88 ? -0.448 0.949 0.771 1.00 92.75 88 MET A N 1
ATOM 685 C CA . MET A 1 88 ? -0.630 2.400 0.639 1.00 92.75 88 MET A CA 1
ATOM 686 C C . MET A 1 88 ? -2.033 2.855 1.057 1.00 92.75 88 MET A C 1
ATOM 688 O O . MET A 1 88 ? -2.189 3.957 1.582 1.00 92.75 88 MET A O 1
ATOM 692 N N . THR A 1 89 ? -3.062 2.016 0.875 1.00 92.50 89 THR A N 1
ATOM 693 C CA . THR A 1 89 ? -4.421 2.362 1.322 1.00 92.50 89 THR A CA 1
ATOM 694 C C . THR A 1 89 ? -4.572 2.376 2.842 1.00 92.50 89 THR A C 1
ATOM 696 O O . THR A 1 89 ? -5.401 3.135 3.335 1.00 92.50 89 THR A O 1
ATOM 699 N N . CYS A 1 90 ? -3.750 1.627 3.590 1.00 91.56 90 CYS A N 1
ATOM 700 C CA . CYS A 1 90 ? -3.753 1.665 5.056 1.00 91.56 90 CYS A CA 1
ATOM 701 C C . CYS A 1 90 ? -3.342 3.049 5.581 1.00 91.56 90 CYS A C 1
ATOM 703 O O . CYS A 1 90 ? -3.988 3.585 6.475 1.00 91.56 90 CYS A O 1
ATOM 705 N N . LEU A 1 91 ? -2.310 3.661 4.986 1.00 87.81 91 LEU A N 1
ATOM 706 C CA . LEU A 1 91 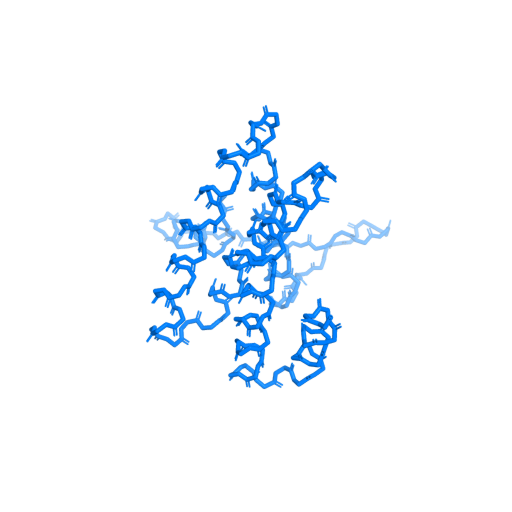? -1.786 4.962 5.427 1.00 87.81 91 LEU A CA 1
ATOM 707 C C . LEU A 1 91 ? -2.797 6.102 5.233 1.00 87.81 91 LEU A C 1
ATOM 709 O O . LEU A 1 91 ? -2.844 7.037 6.027 1.00 87.81 91 LEU A O 1
ATOM 713 N N . VAL A 1 92 ? -3.647 6.005 4.207 1.00 85.06 92 VAL A N 1
ATOM 714 C CA . VAL A 1 92 ? -4.706 6.990 3.928 1.00 85.06 92 VAL A CA 1
ATOM 715 C C . VAL A 1 92 ? -5.767 7.023 5.029 1.00 85.06 92 VAL A C 1
ATOM 717 O O . VAL A 1 92 ? -6.322 8.083 5.315 1.00 85.06 92 VAL A O 1
ATOM 720 N N . ALA A 1 93 ? -6.069 5.878 5.643 1.00 78.38 93 ALA A N 1
ATOM 721 C CA . ALA A 1 93 ? -7.129 5.789 6.639 1.00 78.38 93 ALA A CA 1
ATOM 722 C C . ALA A 1 93 ? -6.743 6.457 7.969 1.00 78.38 93 ALA A C 1
ATOM 724 O O . ALA A 1 93 ? -7.607 7.030 8.627 1.00 78.38 93 ALA A O 1
ATOM 725 N N . ILE A 1 94 ? -5.459 6.428 8.335 1.00 78.81 94 ILE A N 1
ATOM 726 C CA . ILE A 1 94 ? -4.962 6.865 9.651 1.00 78.81 94 ILE A CA 1
ATOM 727 C C . ILE A 1 94 ? -4.326 8.266 9.662 1.00 78.81 94 ILE A C 1
ATOM 729 O O . ILE A 1 94 ? -4.131 8.836 10.730 1.00 78.81 94 ILE A O 1
ATOM 733 N N . SER A 1 95 ? -4.044 8.874 8.502 1.00 69.69 95 SER A N 1
ATOM 734 C CA . SER A 1 95 ? -3.248 10.115 8.405 1.00 69.69 95 SER A CA 1
ATOM 735 C C . SER A 1 95 ? -3.885 11.381 9.005 1.00 69.69 95 SER A C 1
ATOM 737 O O . SER A 1 95 ? -3.243 12.428 9.020 1.00 69.69 95 SER A O 1
ATOM 739 N N . ASN A 1 96 ? -5.146 11.331 9.452 1.00 64.06 96 ASN A N 1
ATOM 740 C CA . ASN A 1 96 ? -5.915 12.518 9.854 1.00 64.06 96 ASN A CA 1
ATOM 741 C C . ASN A 1 96 ? -6.286 12.572 11.348 1.00 64.06 96 ASN A C 1
ATOM 743 O O . ASN A 1 96 ? -6.792 13.603 11.795 1.00 64.06 96 ASN A O 1
ATOM 747 N N . ASP A 1 97 ? -6.035 11.518 12.127 1.00 63.94 97 ASP A N 1
ATOM 748 C CA . ASP A 1 97 ? -6.522 11.415 13.507 1.00 63.94 97 ASP A CA 1
ATOM 749 C C . ASP A 1 97 ? -5.388 11.681 14.513 1.00 63.94 97 ASP A C 1
ATOM 751 O O . ASP A 1 97 ? -4.629 10.799 14.895 1.00 63.94 97 ASP A O 1
ATOM 755 N N . LYS A 1 98 ? -5.260 12.944 14.949 1.00 62.09 98 LYS A N 1
ATOM 756 C CA . LYS A 1 98 ? -4.162 13.416 15.820 1.00 62.09 98 LYS A CA 1
ATOM 757 C C . LYS A 1 98 ? -4.222 12.932 17.280 1.00 62.09 98 LYS A C 1
ATOM 759 O O . LYS A 1 98 ? -3.257 13.124 18.010 1.00 62.09 98 LYS A O 1
ATOM 764 N N . GLY A 1 99 ? -5.352 12.382 17.728 1.00 59.03 99 GLY A N 1
ATOM 765 C CA . GLY A 1 99 ? -5.578 12.027 19.138 1.00 59.03 99 GLY A CA 1
ATOM 766 C C . GLY A 1 99 ? -5.059 10.646 19.545 1.00 59.03 99 GLY A C 1
ATOM 767 O O . GLY A 1 99 ? -4.761 10.436 20.714 1.00 59.03 99 GLY A O 1
ATOM 768 N N . GLU A 1 100 ? -4.917 9.729 18.586 1.00 70.06 100 GLU A N 1
ATOM 769 C CA . GLU A 1 100 ? -4.589 8.309 18.816 1.00 70.06 100 GLU A CA 1
ATOM 770 C C . GLU A 1 100 ? -3.370 7.885 17.969 1.00 70.06 100 GLU A C 1
ATOM 772 O O . GLU A 1 100 ? -3.211 6.735 17.554 1.00 70.06 100 GLU A O 1
ATOM 777 N N . LEU A 1 101 ? -2.485 8.862 17.717 1.00 71.44 101 LEU A N 1
ATOM 778 C CA . LEU A 1 101 ? -1.320 8.740 16.841 1.00 71.44 101 LEU A CA 1
ATOM 779 C C . LEU A 1 101 ? -0.404 7.587 17.249 1.00 71.44 101 LEU A C 1
ATOM 781 O O . LEU A 1 101 ? -0.061 6.787 16.390 1.00 71.44 101 LEU A O 1
ATOM 785 N N . GLU A 1 102 ? -0.080 7.439 18.536 1.00 78.75 102 GLU A N 1
ATOM 786 C CA . GLU A 1 102 ? 0.870 6.414 18.990 1.00 78.75 102 GLU A CA 1
ATOM 787 C C . GLU A 1 102 ? 0.405 4.972 18.717 1.00 78.75 102 GLU A C 1
ATOM 789 O O . GLU A 1 102 ? 1.227 4.111 18.397 1.00 78.75 102 GLU A O 1
ATOM 794 N N . GLU A 1 103 ? -0.892 4.678 18.864 1.00 80.56 103 GLU A N 1
ATOM 795 C CA . GLU A 1 103 ? -1.433 3.346 18.558 1.00 80.56 103 GLU A CA 1
ATOM 796 C C . GLU A 1 103 ? -1.447 3.122 17.045 1.00 80.56 103 GLU A C 1
ATOM 798 O O . GLU A 1 103 ? -0.960 2.099 16.565 1.00 80.56 103 GLU A O 1
ATOM 803 N N . SER A 1 104 ? -1.913 4.112 16.276 1.00 83.62 104 SER A N 1
ATOM 804 C CA . SER A 1 104 ? -1.908 4.027 14.810 1.00 83.62 104 SER A CA 1
ATOM 805 C C . SER A 1 104 ? -0.500 3.881 14.230 1.00 83.62 104 SER A C 1
ATOM 807 O O . SER A 1 104 ? -0.292 3.146 13.264 1.00 83.62 104 SER A O 1
ATOM 809 N N . GLU A 1 105 ? 0.478 4.541 14.842 1.00 83.69 105 GLU A N 1
ATOM 810 C CA . GLU A 1 105 ? 1.866 4.537 14.421 1.00 83.69 105 GLU A CA 1
ATOM 811 C C . GLU A 1 105 ? 2.506 3.179 14.684 1.00 83.69 105 GLU A C 1
ATOM 813 O O . GLU A 1 105 ? 3.048 2.568 13.759 1.00 83.69 105 GLU A O 1
ATOM 818 N N . ARG A 1 106 ? 2.367 2.662 15.912 1.00 85.12 106 ARG A N 1
ATOM 819 C CA . ARG A 1 106 ? 2.921 1.359 16.295 1.00 85.12 106 ARG A CA 1
ATOM 820 C C . ARG A 1 106 ? 2.256 0.196 15.571 1.00 85.12 106 ARG A C 1
ATOM 822 O O . ARG A 1 106 ? 2.945 -0.739 15.166 1.00 85.12 106 ARG A O 1
ATOM 829 N N . GLU A 1 107 ? 0.937 0.221 15.419 1.00 87.25 107 GLU A N 1
ATOM 830 C CA . GLU A 1 107 ? 0.209 -0.928 14.881 1.00 87.25 107 GLU A CA 1
ATOM 831 C C . GLU A 1 107 ? 0.070 -0.930 13.362 1.00 87.25 107 GLU A C 1
ATOM 833 O O . GLU A 1 107 ? -0.007 -2.003 12.752 1.00 87.25 107 GLU A O 1
ATOM 838 N N . ILE A 1 108 ? 0.016 0.252 12.743 1.00 91.75 108 ILE A N 1
ATOM 839 C CA . ILE A 1 108 ? -0.234 0.385 11.310 1.00 91.75 108 ILE A CA 1
ATOM 840 C C . ILE A 1 108 ? 0.935 1.057 10.607 1.00 91.75 108 ILE A C 1
ATOM 842 O O . ILE A 1 108 ? 1.547 0.394 9.774 1.00 91.75 108 ILE A O 1
ATOM 846 N N . SER A 1 109 ? 1.252 2.324 10.899 1.00 91.00 109 SER A N 1
ATOM 847 C CA . SER A 1 109 ? 2.205 3.103 10.088 1.00 91.00 109 SER A CA 1
ATOM 848 C C . SER A 1 109 ? 3.558 2.416 9.981 1.00 91.00 109 SER A C 1
ATOM 850 O O . SER A 1 109 ? 4.003 2.129 8.871 1.00 91.00 109 SER A O 1
ATOM 852 N N . LEU A 1 110 ? 4.174 2.081 11.117 1.00 92.12 110 LEU A N 1
ATOM 853 C CA . LEU A 1 110 ? 5.499 1.476 11.154 1.00 92.12 110 LEU A CA 1
ATOM 854 C C . LEU A 1 110 ? 5.524 0.104 10.442 1.00 92.12 110 LEU A C 1
ATOM 856 O O . LEU A 1 110 ? 6.297 -0.057 9.494 1.00 92.12 110 LEU A O 1
ATOM 860 N N . PRO A 1 111 ? 4.653 -0.874 10.776 1.00 95.00 111 PRO A N 1
ATOM 861 C CA . PRO A 1 111 ? 4.611 -2.146 10.052 1.00 95.00 111 PRO A CA 1
ATOM 862 C C . PRO A 1 111 ? 4.318 -2.001 8.554 1.00 95.00 111 PRO A C 1
ATOM 864 O O . PRO A 1 111 ? 4.879 -2.729 7.736 1.00 95.00 111 PRO A O 1
ATOM 867 N N . VAL A 1 112 ? 3.432 -1.076 8.174 1.00 95.94 112 VAL A N 1
ATOM 868 C CA . VAL A 1 112 ? 3.066 -0.840 6.772 1.00 95.94 112 VAL A CA 1
ATOM 869 C C . VAL A 1 112 ? 4.228 -0.227 5.994 1.00 95.94 112 VAL A C 1
ATOM 871 O O . VAL A 1 112 ? 4.490 -0.668 4.877 1.00 95.94 112 VAL A O 1
ATOM 874 N N . LEU A 1 113 ? 4.958 0.731 6.567 1.00 95.44 113 LEU A N 1
ATOM 875 C CA . LEU A 1 113 ? 6.138 1.331 5.941 1.00 95.44 113 LEU A CA 1
ATOM 876 C C . LEU A 1 113 ? 7.255 0.304 5.739 1.00 95.44 113 LEU A C 1
ATOM 878 O O . LEU A 1 113 ? 7.817 0.221 4.648 1.00 95.44 113 LEU A O 1
ATOM 882 N N . LEU A 1 114 ? 7.503 -0.563 6.723 1.00 96.75 114 LEU A N 1
ATOM 883 C CA . LEU A 1 114 ? 8.466 -1.659 6.581 1.00 96.75 114 LEU A CA 1
ATOM 884 C C . LEU A 1 114 ? 8.039 -2.667 5.504 1.00 96.75 114 LEU A C 1
ATOM 886 O O . LEU A 1 114 ? 8.852 -3.086 4.676 1.00 96.75 114 LEU A O 1
ATOM 890 N N . ASN A 1 115 ? 6.752 -3.011 5.446 1.00 97.69 115 ASN A N 1
ATOM 891 C CA . ASN A 1 115 ? 6.206 -3.860 4.389 1.00 97.69 115 ASN A CA 1
ATOM 892 C C . ASN A 1 115 ? 6.346 -3.214 2.997 1.00 97.69 115 ASN A C 1
ATOM 894 O O . ASN A 1 115 ? 6.678 -3.896 2.022 1.00 97.69 115 ASN A O 1
ATOM 898 N N . LEU A 1 116 ? 6.123 -1.902 2.889 1.00 96.88 116 LEU A N 1
ATOM 899 C CA . LEU A 1 116 ? 6.323 -1.133 1.659 1.00 96.88 116 LEU A CA 1
ATOM 900 C C . LEU A 1 116 ? 7.798 -1.101 1.246 1.00 96.88 116 LEU A C 1
ATOM 902 O O . LEU A 1 116 ? 8.096 -1.323 0.070 1.00 96.88 116 LEU A O 1
ATOM 906 N N . ALA A 1 117 ? 8.717 -0.905 2.196 1.00 97.62 117 ALA A N 1
ATOM 907 C CA . ALA A 1 117 ? 10.156 -0.989 1.965 1.00 97.62 117 ALA A CA 1
ATOM 908 C C . ALA A 1 117 ? 10.545 -2.375 1.432 1.00 97.62 117 ALA A C 1
ATOM 910 O O . ALA A 1 117 ? 11.236 -2.491 0.418 1.00 97.62 117 ALA A O 1
ATOM 911 N N . GLN A 1 118 ? 10.016 -3.439 2.039 1.00 97.62 118 GLN A N 1
ATOM 912 C CA . GLN A 1 118 ? 10.276 -4.805 1.598 1.00 97.62 118 GLN A CA 1
ATOM 913 C C . GLN A 1 118 ? 9.730 -5.073 0.188 1.00 97.62 118 GLN A C 1
ATOM 915 O O . GLN A 1 118 ? 10.410 -5.701 -0.630 1.00 97.62 118 GLN A O 1
ATOM 920 N N . CYS A 1 119 ? 8.534 -4.582 -0.143 1.00 97.69 119 CYS A N 1
ATOM 921 C CA . CYS A 1 119 ? 8.010 -4.673 -1.507 1.00 97.69 119 CYS A CA 1
ATOM 922 C C . CYS A 1 119 ? 8.887 -3.909 -2.505 1.00 97.69 119 CYS A C 1
ATOM 924 O O . CYS A 1 119 ? 9.226 -4.441 -3.562 1.00 97.69 119 CYS A O 1
ATOM 926 N N . ALA A 1 120 ? 9.291 -2.682 -2.159 1.00 96.38 120 ALA A N 1
ATOM 927 C CA . ALA A 1 120 ? 10.162 -1.857 -2.986 1.00 96.38 120 ALA A CA 1
ATOM 928 C C . ALA A 1 120 ? 11.507 -2.550 -3.247 1.00 96.38 120 ALA A C 1
ATOM 930 O O . ALA A 1 120 ? 11.993 -2.536 -4.379 1.00 96.38 120 ALA A O 1
ATOM 931 N N . LEU A 1 121 ? 12.076 -3.222 -2.242 1.00 96.19 121 LEU A N 1
ATOM 932 C CA . LEU A 1 121 ? 13.291 -4.017 -2.391 1.00 96.19 121 LEU A CA 1
ATOM 933 C C . LEU A 1 121 ? 13.103 -5.187 -3.374 1.00 96.19 121 LEU A C 1
ATOM 935 O O . LEU A 1 121 ? 13.921 -5.351 -4.284 1.00 96.19 121 LEU A O 1
ATOM 939 N N . ASN A 1 122 ? 12.013 -5.956 -3.245 1.00 96.75 122 ASN A N 1
ATOM 940 C CA . ASN A 1 122 ? 11.696 -7.065 -4.159 1.00 96.75 122 ASN A CA 1
ATOM 941 C C . ASN A 1 122 ? 11.491 -6.587 -5.609 1.00 96.75 122 ASN A C 1
ATOM 943 O O . ASN A 1 122 ? 11.900 -7.261 -6.552 1.00 96.75 122 ASN A O 1
ATOM 947 N N . LEU A 1 123 ? 10.940 -5.384 -5.790 1.00 94.62 123 LEU A N 1
ATOM 948 C CA . LEU A 1 123 ? 10.749 -4.740 -7.094 1.00 94.62 123 LEU A CA 1
ATOM 949 C C . LEU A 1 123 ? 11.982 -3.972 -7.601 1.00 94.62 123 LEU A C 1
ATOM 951 O O . LEU A 1 123 ? 11.897 -3.296 -8.625 1.00 94.62 123 LEU A O 1
ATOM 955 N N . ARG A 1 124 ? 13.127 -4.053 -6.907 1.00 96.06 124 ARG A N 1
ATOM 956 C CA . ARG A 1 124 ? 14.376 -3.333 -7.241 1.00 96.06 124 ARG A CA 1
ATOM 957 C C . ARG A 1 124 ? 14.234 -1.803 -7.253 1.00 96.06 124 ARG A C 1
ATOM 959 O O . ARG A 1 124 ? 15.012 -1.099 -7.893 1.00 96.06 124 ARG A O 1
ATOM 966 N N . MET A 1 125 ? 13.280 -1.262 -6.503 1.00 94.38 125 MET A N 1
ATOM 967 C CA . MET A 1 125 ? 13.018 0.171 -6.369 1.00 94.38 125 MET A CA 1
ATOM 968 C C . MET A 1 125 ? 13.816 0.765 -5.198 1.00 94.38 125 MET A C 1
ATOM 970 O O . MET A 1 125 ? 13.238 1.259 -4.231 1.00 94.38 125 MET A O 1
ATOM 974 N N . ALA A 1 126 ? 15.151 0.717 -5.273 1.00 94.62 126 ALA A N 1
ATOM 975 C CA . ALA A 1 126 ? 16.041 1.073 -4.158 1.00 94.62 126 ALA A CA 1
ATOM 976 C C . ALA A 1 126 ? 15.768 2.471 -3.569 1.00 94.62 126 ALA A C 1
ATOM 978 O O . ALA A 1 126 ? 15.689 2.621 -2.355 1.00 94.62 126 ALA A O 1
ATOM 979 N N . SER A 1 127 ? 15.534 3.475 -4.423 1.00 95.38 127 SER A N 1
ATOM 980 C CA . SER A 1 127 ? 15.222 4.838 -3.967 1.00 95.38 127 SER A CA 1
ATOM 981 C C . SER A 1 127 ? 13.938 4.906 -3.131 1.00 95.38 127 SER A C 1
ATOM 983 O O . SER A 1 127 ? 13.913 5.597 -2.119 1.00 95.38 127 SER A O 1
ATOM 985 N N . LYS A 1 128 ? 12.891 4.151 -3.500 1.00 92.50 128 LYS A N 1
ATOM 986 C CA . LYS A 1 128 ? 11.653 4.095 -2.708 1.00 92.50 128 LYS A CA 1
ATOM 987 C C . LYS A 1 128 ? 11.830 3.302 -1.419 1.00 92.50 128 LYS A C 1
ATOM 989 O O . LYS A 1 128 ? 11.246 3.668 -0.413 1.00 92.50 128 LYS A O 1
ATOM 994 N N . CYS A 1 129 ? 12.626 2.232 -1.450 1.00 95.06 129 CYS A N 1
ATOM 995 C CA . CYS A 1 129 ? 12.934 1.455 -0.251 1.00 95.06 129 CYS A CA 1
ATOM 996 C C . CYS A 1 129 ? 13.552 2.342 0.833 1.00 95.06 129 CYS A C 1
ATOM 998 O O . CYS A 1 129 ? 13.090 2.297 1.964 1.00 95.06 129 CYS A O 1
ATOM 1000 N N . ILE A 1 130 ? 14.537 3.170 0.467 1.00 95.19 130 ILE A N 1
ATOM 1001 C CA . ILE A 1 130 ? 15.170 4.121 1.391 1.00 95.19 130 ILE A CA 1
ATOM 1002 C C . ILE A 1 130 ? 14.127 5.095 1.940 1.00 95.19 130 ILE A C 1
ATOM 1004 O O . ILE A 1 130 ? 13.974 5.178 3.147 1.00 95.19 130 ILE A O 1
ATOM 1008 N N . GLN A 1 131 ? 13.323 5.721 1.073 1.00 94.62 131 GLN A N 1
ATOM 1009 C CA . GLN A 1 131 ? 12.269 6.644 1.516 1.00 94.62 131 GLN A CA 1
ATOM 1010 C C . GLN A 1 131 ? 11.299 6.003 2.520 1.00 94.62 131 GLN A C 1
ATOM 1012 O O . GLN A 1 131 ? 10.917 6.637 3.496 1.00 94.62 131 GLN A O 1
ATOM 1017 N N . PHE A 1 132 ? 10.889 4.751 2.301 1.00 94.94 132 PHE A N 1
ATOM 1018 C CA . PHE A 1 132 ? 10.009 4.059 3.243 1.00 94.94 132 PHE A CA 1
ATOM 1019 C C . PHE A 1 132 ? 10.696 3.730 4.570 1.00 94.94 132 PHE A C 1
ATOM 1021 O O . PHE A 1 132 ? 10.035 3.807 5.600 1.00 94.94 132 PHE A O 1
ATOM 1028 N N . CYS A 1 133 ? 11.986 3.382 4.556 1.00 93.69 133 CYS A N 1
ATOM 1029 C CA . CYS A 1 133 ? 12.761 3.181 5.780 1.00 93.69 133 CYS A CA 1
ATOM 1030 C C . CYS A 1 133 ? 12.948 4.493 6.553 1.00 93.69 133 CYS A C 1
ATOM 1032 O O . CYS A 1 133 ? 12.722 4.503 7.754 1.00 93.69 133 CYS A O 1
ATOM 1034 N N . ASP A 1 134 ? 13.274 5.594 5.871 1.00 93.50 134 ASP A N 1
ATOM 1035 C CA . ASP A 1 134 ? 13.467 6.911 6.495 1.00 93.50 134 ASP A CA 1
ATOM 1036 C C . ASP A 1 134 ? 12.174 7.431 7.148 1.00 93.50 134 ASP A C 1
ATOM 1038 O O . ASP A 1 134 ? 12.211 8.153 8.136 1.00 93.50 134 ASP A O 1
ATOM 1042 N N . HIS A 1 135 ? 11.009 7.074 6.599 1.00 88.25 135 HIS A N 1
ATOM 1043 C CA . HIS A 1 135 ? 9.709 7.402 7.194 1.00 88.25 135 HIS A CA 1
ATOM 1044 C C . HIS A 1 135 ? 9.304 6.483 8.355 1.00 88.25 135 HIS A C 1
ATOM 1046 O O . HIS A 1 135 ? 8.307 6.767 9.015 1.00 88.25 135 HIS A O 1
ATOM 1052 N N . ALA A 1 136 ? 10.008 5.367 8.548 1.00 84.06 136 ALA A N 1
ATOM 1053 C CA . ALA A 1 136 ? 9.742 4.369 9.580 1.00 84.06 136 ALA A CA 1
ATOM 1054 C C . ALA A 1 136 ? 10.625 4.545 10.834 1.00 84.06 136 ALA A C 1
ATOM 1056 O O . ALA A 1 136 ? 10.509 3.740 11.758 1.00 84.06 136 ALA A O 1
ATOM 1057 N N . GLU A 1 137 ? 11.511 5.545 10.851 1.00 64.19 137 GLU A N 1
ATOM 1058 C CA . GLU A 1 137 ? 12.285 5.979 12.027 1.00 64.19 137 GLU A CA 1
ATOM 1059 C C . GLU A 1 137 ? 11.523 7.015 12.860 1.00 64.19 137 GLU A C 1
ATOM 1061 O O . GLU A 1 137 ? 11.614 6.918 14.107 1.00 64.19 137 GLU A O 1
#

pLDDT: mean 87.59, std 8.88, range [52.81, 98.25]

Secondary structure (DSSP, 8-state):
--HHHHHHHHHTTT-----EEEPTTS-EEEPPHHHHHHHHHHHHHHHHHHHTTT--HHHHHHHHHHHHHHHHHHHHTT-HHHHHHHHHHHHHHHTT-TTSHHHHIIIIIHHHHHHHHHHHHHTT-HHHHHHHHHTT-

Foldseek 3Di:
DAQVVVQVVCVVVVDHDFDWDADPVRDTHGDDPVRSLVVRLVVLLVVLLVVLPPPDPVVLLVVLLVLLVVLVVCVVVVVLSVSLSSLSNNCSSNVPDPPCCVCCLVRRLLVSLCSNLVSCVSVVVNVSNVVSVVSND